Protein AF-A0AAV5CZ25-F1 (afdb_monomer_lite)

InterPro domains:
  IPR029752 D-isomer specific 2-hydroxyacid dehydrogenase, NAD-binding domain conserved site 1 [PS00065] (8-35)
  IPR036291 NAD(P)-binding domain superfamily [SSF51735] (3-63)
  IPR047109 Cinnamyl alcohol dehydrogenase-like [PTHR42683] (1-64)

Foldseek 3Di:
DDDPDAAAEAEDDDPVSLVSLQVCVVNVHQYEYEYCDPVCVCCNCPVSNHPYYHHDDDDPDDPPPPDDDDDDDDDDDDD

pLDDT: mean 72.25, std 21.69, range [33.66, 92.69]

Secondary structure (DSSP, 8-state):
---TT-EEEEES-SHHHHHHHHHHHHTT-EEEEEES-GGGHHIIIIIT--SEEEE--STT----TT-------------

Organism: NCBI:txid191504

Radius of gyration: 13.4 Å; chains: 1; bounding box: 31×29×38 Å

Structure (mmCIF, N/CA/C/O backbone):
data_AF-A0AAV5CZ25-F1
#
_entry.id   AF-A0AAV5CZ25-F1
#
loop_
_atom_site.group_PDB
_atom_site.id
_atom_site.type_symbol
_atom_site.label_atom_id
_atom_site.label_alt_id
_atom_site.label_comp_id
_atom_site.label_asym_id
_atom_site.label_entity_id
_atom_site.label_seq_id
_atom_site.pdbx_PDB_ins_code
_atom_site.Cartn_x
_atom_site.Cartn_y
_atom_site.Cartn_z
_atom_site.occupancy
_atom_site.B_iso_or_equiv
_atom_site.auth_seq_id
_atom_site.auth_comp_id
_atom_site.auth_asym_id
_atom_site.auth_atom_id
_atom_site.pdbx_PDB_model_num
ATOM 1 N N . MET A 1 1 ? -20.090 1.130 9.746 1.00 46.38 1 MET A N 1
ATOM 2 C CA . MET A 1 1 ? -19.539 0.047 8.902 1.00 46.38 1 MET A CA 1
ATOM 3 C C . MET A 1 1 ? -18.015 0.003 9.037 1.00 46.38 1 MET A C 1
ATOM 5 O O . MET A 1 1 ? -17.320 0.308 8.085 1.00 46.38 1 MET A O 1
ATOM 9 N N . ASN A 1 2 ? -17.482 -0.351 10.211 1.00 42.09 2 ASN A N 1
ATOM 10 C CA . ASN A 1 2 ? -16.039 -0.529 10.398 1.00 42.09 2 ASN A CA 1
ATOM 11 C C . ASN A 1 2 ? -15.842 -1.927 10.987 1.00 42.09 2 ASN A C 1
ATOM 13 O O . ASN A 1 2 ? -16.111 -2.132 12.167 1.00 42.09 2 ASN A O 1
ATOM 17 N N . GLN A 1 3 ? -15.503 -2.911 10.150 1.00 48.03 3 GLN A N 1
ATOM 18 C CA . GLN A 1 3 ? -15.094 -4.226 10.644 1.00 48.03 3 GLN A CA 1
ATOM 19 C C . GLN A 1 3 ? -13.578 -4.175 10.852 1.00 48.03 3 GLN A C 1
ATOM 21 O O . GLN A 1 3 ? -12.849 -4.112 9.859 1.00 48.03 3 GLN A O 1
ATOM 26 N N . PRO A 1 4 ? -13.090 -4.150 12.104 1.00 52.31 4 PRO A N 1
ATOM 27 C CA . PRO A 1 4 ? -11.660 -4.166 12.365 1.00 52.31 4 PRO A CA 1
ATOM 28 C C . PRO A 1 4 ? -11.053 -5.453 11.791 1.00 52.31 4 PRO A C 1
ATOM 30 O O . PRO A 1 4 ? -11.570 -6.543 12.024 1.00 52.31 4 PRO A O 1
ATOM 33 N N . GLY A 1 5 ? -9.975 -5.316 11.013 1.00 64.62 5 GLY A N 1
ATOM 34 C CA . GLY A 1 5 ? -9.189 -6.453 10.522 1.00 64.62 5 GLY A CA 1
ATOM 35 C C . GLY A 1 5 ? -9.286 -6.777 9.029 1.00 64.62 5 GLY A C 1
ATOM 36 O O . GLY A 1 5 ? -8.697 -7.768 8.610 1.00 64.62 5 GLY A O 1
ATOM 37 N N . LYS A 1 6 ? -9.968 -5.974 8.199 1.00 75.62 6 LYS A N 1
ATOM 38 C CA . LYS A 1 6 ? -9.938 -6.186 6.741 1.00 75.62 6 LYS A CA 1
ATOM 39 C C . LYS A 1 6 ? -8.680 -5.585 6.108 1.00 75.62 6 LYS A C 1
ATOM 41 O O . LYS A 1 6 ? -8.348 -4.416 6.320 1.00 75.62 6 LYS A O 1
ATOM 46 N N . SER A 1 7 ? -7.985 -6.400 5.326 1.00 85.44 7 SER A N 1
ATOM 47 C CA . SER A 1 7 ? -6.800 -6.026 4.560 1.00 85.4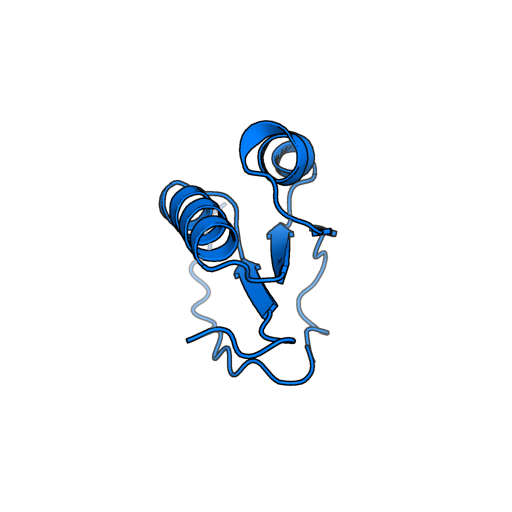4 7 SER A CA 1
ATOM 48 C C . SER A 1 7 ? -7.098 -6.019 3.061 1.00 85.44 7 SER A C 1
ATOM 50 O O . SER A 1 7 ? -7.994 -6.714 2.583 1.00 85.44 7 SER A O 1
ATOM 52 N N . LEU A 1 8 ? -6.347 -5.206 2.322 1.00 85.62 8 LEU A N 1
ATOM 53 C CA . LEU A 1 8 ? -6.388 -5.122 0.867 1.00 85.62 8 LEU A CA 1
ATOM 54 C C . LEU A 1 8 ? -4.987 -5.392 0.317 1.00 85.62 8 LEU A C 1
ATOM 56 O O . LEU A 1 8 ? -4.045 -4.663 0.625 1.00 85.62 8 LEU A O 1
ATOM 60 N N . GLY A 1 9 ? -4.859 -6.430 -0.506 1.00 88.50 9 GLY A N 1
ATOM 61 C CA . GLY A 1 9 ? -3.661 -6.681 -1.304 1.00 88.50 9 GLY A CA 1
ATOM 62 C C . GLY A 1 9 ? -3.781 -6.021 -2.674 1.00 88.50 9 GLY A C 1
ATOM 63 O O . GLY A 1 9 ? -4.796 -6.189 -3.345 1.00 88.50 9 GLY A O 1
ATOM 64 N N . VAL A 1 10 ? -2.758 -5.281 -3.096 1.00 87.31 10 VAL A N 1
ATOM 65 C CA . VAL A 1 10 ? -2.692 -4.635 -4.414 1.00 87.31 10 VAL A CA 1
ATOM 66 C C . VAL A 1 10 ? -1.463 -5.153 -5.145 1.00 87.31 10 VAL A C 1
ATOM 68 O O . VAL A 1 10 ? -0.345 -4.902 -4.709 1.00 87.31 10 VAL A O 1
ATOM 71 N N . VAL A 1 11 ? -1.652 -5.871 -6.250 1.00 89.12 11 VAL A N 1
ATOM 72 C CA . VAL A 1 11 ? -0.546 -6.356 -7.087 1.00 89.12 11 VAL A CA 1
ATOM 73 C C . VAL A 1 11 ? -0.309 -5.365 -8.224 1.00 89.12 11 VAL A C 1
ATOM 75 O O . VAL A 1 11 ? -1.202 -5.101 -9.025 1.00 89.12 11 VAL A O 1
ATOM 78 N N . GLY A 1 12 ? 0.903 -4.820 -8.289 1.00 82.69 12 GLY A N 1
ATOM 79 C C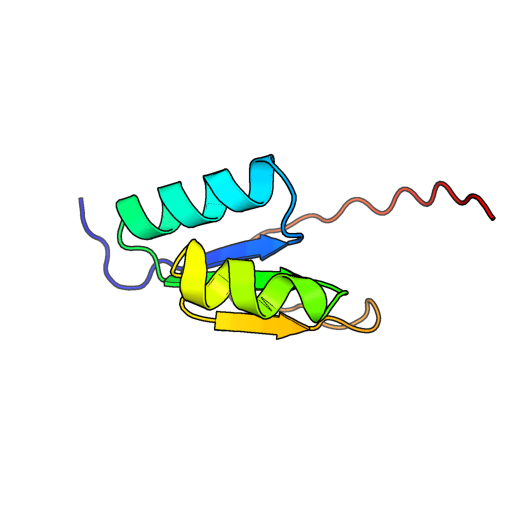A . GLY A 1 12 ? 1.315 -3.812 -9.259 1.00 82.69 12 GLY A CA 1
ATOM 80 C C . GLY A 1 12 ? 0.873 -2.391 -8.892 1.00 82.69 12 GLY A C 1
ATOM 81 O O . GLY A 1 12 ? -0.250 -2.141 -8.458 1.00 82.69 12 GLY A O 1
ATOM 82 N N . L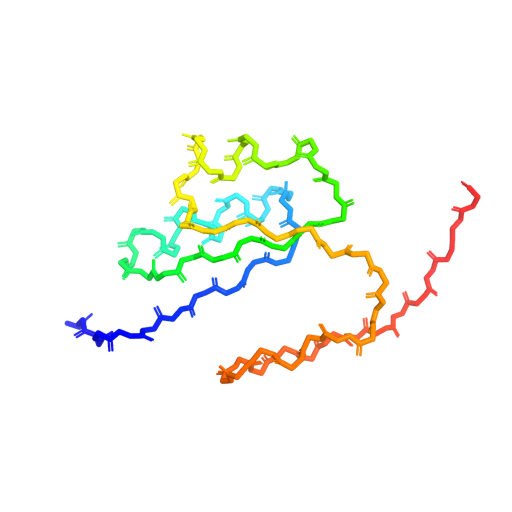EU A 1 13 ? 1.765 -1.421 -9.118 1.00 86.50 13 LEU A N 1
ATOM 83 C CA . LEU A 1 13 ? 1.526 -0.005 -8.822 1.00 86.50 13 LEU A CA 1
ATOM 84 C C . LEU A 1 13 ? 1.392 0.844 -10.098 1.00 86.50 13 LEU A C 1
ATOM 86 O O . LEU A 1 13 ? 2.143 1.790 -10.328 1.00 86.50 13 LEU A O 1
ATOM 90 N N . GLY A 1 14 ? 0.435 0.474 -10.954 1.00 83.06 14 GLY A N 1
ATOM 91 C CA . GLY A 1 14 ? 0.013 1.259 -12.126 1.00 83.06 14 GLY A CA 1
ATOM 92 C C . GLY A 1 14 ? -1.119 2.244 -11.800 1.00 83.06 14 GLY A C 1
ATOM 93 O O . GLY A 1 14 ? -1.441 2.456 -10.631 1.00 83.06 14 GLY A O 1
ATOM 94 N N . GLY A 1 15 ? -1.777 2.812 -12.819 1.00 87.00 15 GLY A N 1
ATOM 95 C CA . GLY A 1 15 ? -2.870 3.784 -12.629 1.00 87.00 15 GLY A CA 1
ATOM 96 C C . GLY A 1 15 ? -4.029 3.257 -11.767 1.00 87.00 15 GLY A C 1
ATOM 97 O O . GLY A 1 15 ? -4.486 3.943 -10.855 1.00 87.00 15 GLY A O 1
ATOM 98 N N . LEU A 1 16 ? -4.445 2.004 -11.980 1.00 87.62 16 LEU A N 1
ATOM 99 C CA . LEU A 1 16 ? -5.473 1.351 -11.158 1.00 87.62 16 LEU A CA 1
ATOM 100 C C . LEU A 1 16 ? -4.966 0.996 -9.756 1.00 87.62 16 LEU A C 1
ATOM 102 O O . LEU A 1 16 ? -5.696 1.165 -8.782 1.00 87.62 16 LEU A O 1
ATOM 106 N N . GLY A 1 17 ? -3.706 0.568 -9.637 1.00 88.00 17 GLY A N 1
ATOM 107 C CA . GLY A 1 17 ? -3.081 0.262 -8.348 1.00 88.00 17 GLY A CA 1
ATOM 108 C C . GLY A 1 17 ? -3.038 1.483 -7.426 1.00 88.00 17 GLY A C 1
ATOM 109 O O . GLY A 1 17 ? -3.386 1.382 -6.25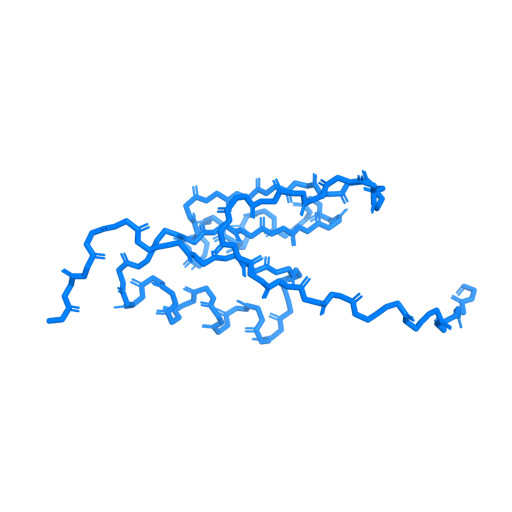3 1.00 88.00 17 GLY A O 1
ATOM 110 N N . HIS A 1 18 ? -2.735 2.667 -7.970 1.00 90.12 18 HIS A N 1
ATOM 111 C CA . HIS A 1 18 ? -2.790 3.925 -7.217 1.00 90.12 18 HIS A CA 1
ATOM 112 C C . HIS A 1 18 ? -4.192 4.198 -6.660 1.00 90.12 18 HIS A C 1
ATOM 114 O O . HIS A 1 18 ? -4.333 4.626 -5.514 1.00 90.12 18 HIS A O 1
ATOM 120 N N . MET A 1 19 ? -5.233 3.951 -7.460 1.00 92.31 19 MET A N 1
ATOM 121 C CA . MET A 1 19 ? -6.616 4.139 -7.019 1.00 92.31 19 MET A CA 1
ATOM 122 C C . MET A 1 19 ? -7.010 3.106 -5.965 1.00 92.31 19 MET A C 1
ATOM 124 O O . MET A 1 19 ? -7.608 3.471 -4.957 1.00 92.31 19 MET A O 1
ATOM 128 N N . ALA A 1 20 ? -6.613 1.845 -6.143 1.00 90.19 20 ALA A N 1
ATOM 129 C CA . ALA A 1 20 ? -6.864 0.785 -5.174 1.00 90.19 20 ALA A CA 1
ATOM 130 C C . ALA A 1 20 ? -6.254 1.109 -3.801 1.00 90.19 20 ALA A C 1
ATOM 132 O O . ALA A 1 20 ? -6.931 0.950 -2.786 1.00 90.19 20 ALA A O 1
ATOM 133 N N . VAL A 1 21 ? -5.024 1.638 -3.760 1.00 90.75 21 VAL A N 1
ATOM 134 C CA . VAL A 1 21 ? -4.396 2.064 -2.499 1.00 90.75 21 VAL A CA 1
ATOM 135 C C . VAL A 1 21 ? -5.175 3.215 -1.867 1.00 90.75 21 VAL A C 1
ATOM 137 O O . VAL A 1 21 ? -5.571 3.113 -0.708 1.00 90.75 21 VAL A O 1
ATOM 140 N N . LYS A 1 22 ? -5.480 4.272 -2.629 1.00 90.81 22 LYS A N 1
ATOM 141 C CA . LYS A 1 22 ? -6.225 5.433 -2.114 1.00 90.81 22 LYS A CA 1
ATOM 142 C C . LYS A 1 22 ? -7.596 5.046 -1.564 1.00 90.81 22 LYS A C 1
ATOM 144 O O . LYS A 1 22 ? -7.953 5.477 -0.470 1.00 90.81 22 LYS A O 1
ATOM 149 N N . PHE A 1 23 ? -8.343 4.207 -2.280 1.00 89.50 23 PHE A N 1
ATOM 150 C CA . PHE A 1 23 ? -9.635 3.718 -1.809 1.00 89.50 23 PHE A CA 1
ATOM 151 C C . PHE A 1 23 ? -9.487 2.814 -0.589 1.00 89.50 23 PHE A C 1
ATOM 153 O O . PHE A 1 23 ? -10.202 3.006 0.388 1.00 89.50 23 PHE A O 1
ATOM 160 N N . GLY A 1 24 ? -8.528 1.885 -0.590 1.00 89.00 24 GLY A N 1
ATOM 161 C CA . GLY A 1 24 ? -8.262 1.027 0.563 1.00 89.00 24 GLY A CA 1
ATOM 162 C C . GLY A 1 24 ? -7.967 1.829 1.830 1.00 89.00 24 GLY A C 1
ATOM 163 O O . GLY A 1 24 ? -8.557 1.563 2.875 1.00 89.00 24 GLY A O 1
ATOM 164 N N . LYS A 1 25 ? -7.132 2.870 1.726 1.00 89.19 25 LYS A N 1
ATOM 165 C CA . LYS A 1 25 ? -6.841 3.774 2.846 1.00 89.19 25 LYS A CA 1
ATOM 166 C C . LYS A 1 25 ? -8.049 4.615 3.251 1.00 89.19 25 LYS A C 1
ATOM 168 O O . LYS A 1 25 ? -8.318 4.721 4.444 1.00 89.19 25 LYS A O 1
ATOM 173 N N . ALA A 1 26 ? -8.816 5.144 2.296 1.00 89.06 26 ALA A N 1
ATOM 174 C CA . ALA A 1 26 ? -10.056 5.871 2.583 1.00 89.06 26 ALA A CA 1
ATOM 175 C C . ALA A 1 26 ? -11.107 4.995 3.293 1.00 89.06 26 ALA A C 1
ATOM 177 O O . ALA A 1 26 ? -11.859 5.487 4.129 1.00 89.06 26 ALA A O 1
ATOM 178 N N . PHE A 1 27 ? -11.123 3.689 3.014 1.00 85.56 27 PHE A N 1
ATOM 179 C CA . PHE A 1 27 ? -11.965 2.708 3.701 1.00 85.56 27 PHE A CA 1
ATOM 180 C C . PHE A 1 27 ? -11.385 2.209 5.034 1.00 85.56 27 PHE A C 1
ATOM 182 O O . PHE A 1 27 ? -11.977 1.333 5.662 1.00 85.56 27 PHE A O 1
ATOM 189 N N . GLY A 1 28 ? -10.241 2.739 5.480 1.00 85.38 28 GLY A N 1
ATOM 190 C CA . GLY A 1 28 ? -9.597 2.330 6.730 1.00 85.38 28 GLY A CA 1
ATOM 191 C C . GLY A 1 28 ? -9.020 0.912 6.696 1.00 85.38 28 GLY A C 1
ATOM 192 O O . GLY A 1 28 ? -8.818 0.307 7.748 1.00 85.38 28 GLY A O 1
ATOM 193 N N . LEU A 1 29 ? -8.770 0.363 5.504 1.00 88.06 29 LEU A N 1
ATOM 194 C CA . LEU A 1 29 ? -8.183 -0.962 5.340 1.00 88.06 29 LEU A CA 1
ATOM 195 C C . LEU A 1 29 ? -6.668 -0.919 5.545 1.00 88.06 29 LEU A C 1
ATOM 197 O O . LEU A 1 29 ? -5.999 0.091 5.296 1.00 88.06 29 LEU A O 1
ATOM 201 N N . LYS A 1 30 ? -6.121 -2.072 5.936 1.00 88.75 30 LYS A N 1
ATOM 202 C CA . LYS A 1 30 ? -4.678 -2.310 5.908 1.00 88.75 30 LYS A CA 1
ATOM 203 C C . LYS A 1 30 ? -4.261 -2.686 4.489 1.00 88.75 30 LYS A C 1
ATOM 205 O O . LYS A 1 30 ? -4.589 -3.776 4.023 1.00 88.75 30 LYS A O 1
ATOM 210 N N . VAL A 1 31 ? -3.560 -1.797 3.799 1.00 90.00 31 VAL A N 1
ATOM 211 C CA . VAL A 1 31 ? -3.190 -1.953 2.391 1.00 90.00 31 VAL A CA 1
ATOM 212 C C . VAL A 1 31 ? -1.755 -2.456 2.275 1.00 90.00 31 VAL A C 1
ATOM 214 O O . VAL A 1 31 ? -0.831 -1.853 2.816 1.00 90.00 31 VAL A O 1
ATOM 217 N N . THR A 1 32 ? -1.563 -3.557 1.551 1.00 91.00 32 THR A N 1
ATOM 218 C CA . THR A 1 32 ? -0.242 -4.096 1.200 1.00 91.00 32 THR A CA 1
ATOM 219 C C . THR A 1 32 ? -0.078 -4.094 -0.312 1.00 91.00 32 THR A C 1
ATOM 221 O O . THR A 1 32 ? -0.903 -4.666 -1.023 1.00 91.00 32 THR A O 1
ATOM 224 N N . VAL A 1 33 ? 0.980 -3.452 -0.801 1.00 89.38 33 VAL A N 1
ATOM 225 C CA . VAL A 1 33 ? 1.322 -3.420 -2.226 1.00 89.38 33 VAL A CA 1
ATOM 226 C C . VAL A 1 33 ? 2.376 -4.483 -2.522 1.00 89.38 33 VAL A C 1
ATOM 228 O O . VAL A 1 33 ? 3.387 -4.572 -1.833 1.00 89.38 33 VAL A O 1
ATOM 231 N N . PHE A 1 34 ? 2.153 -5.259 -3.573 1.00 88.31 34 PHE A N 1
ATOM 232 C CA . PHE A 1 34 ? 3.065 -6.266 -4.093 1.00 88.31 34 PHE A CA 1
ATOM 233 C C . PHE A 1 34 ? 3.583 -5.796 -5.453 1.00 88.31 34 PHE A C 1
ATOM 235 O O . PHE A 1 34 ? 2.793 -5.479 -6.341 1.00 88.31 34 PHE A O 1
ATOM 242 N N . SER A 1 35 ? 4.897 -5.719 -5.632 1.00 85.12 35 SER A N 1
ATOM 243 C CA . SER A 1 35 ? 5.523 -5.261 -6.879 1.00 85.12 35 SER A CA 1
ATOM 244 C C . SER A 1 35 ? 6.742 -6.116 -7.196 1.00 85.12 35 SER A C 1
ATOM 246 O O . SER A 1 35 ? 7.402 -6.601 -6.291 1.00 85.12 35 SER A O 1
ATOM 248 N N . THR A 1 36 ? 7.092 -6.277 -8.466 1.00 84.56 36 THR A N 1
ATOM 249 C CA . THR A 1 36 ? 8.377 -6.880 -8.872 1.00 84.56 36 THR A CA 1
ATOM 250 C C . THR A 1 36 ? 9.503 -5.841 -8.937 1.00 84.56 36 THR A C 1
ATOM 252 O O . THR A 1 36 ? 10.669 -6.181 -9.098 1.00 84.56 36 THR A O 1
ATOM 255 N N . SER A 1 37 ? 9.156 -4.553 -8.841 1.00 81.00 37 SER A N 1
ATOM 256 C CA . SER A 1 37 ? 10.071 -3.419 -8.993 1.00 81.00 37 SER A CA 1
ATOM 257 C C . SER A 1 37 ? 10.149 -2.589 -7.714 1.00 81.00 37 SER A C 1
ATOM 259 O O . SER A 1 37 ? 9.140 -2.023 -7.284 1.00 81.00 37 SER A O 1
ATOM 261 N N . GLU A 1 38 ? 11.356 -2.465 -7.157 1.00 85.44 38 GLU A N 1
ATOM 262 C CA . GLU A 1 38 ? 11.670 -1.663 -5.958 1.00 85.44 38 GLU A CA 1
ATOM 263 C C . GLU A 1 38 ? 11.419 -0.166 -6.166 1.00 85.44 38 GLU A C 1
ATOM 265 O O . GLU A 1 38 ? 11.014 0.530 -5.238 1.00 85.44 38 GLU A O 1
ATOM 270 N N . SER A 1 39 ? 11.518 0.312 -7.409 1.00 87.12 39 SER A N 1
ATOM 271 C CA . SER A 1 39 ? 11.228 1.702 -7.788 1.00 87.12 39 SER A CA 1
ATOM 272 C C . SER A 1 39 ? 9.807 2.168 -7.452 1.00 87.12 39 SER A C 1
ATOM 274 O O . SER A 1 39 ? 9.539 3.362 -7.472 1.00 87.12 39 SER A O 1
ATOM 276 N N . LYS A 1 40 ? 8.884 1.247 -7.146 1.00 85.75 40 LYS A N 1
ATOM 277 C CA . LYS A 1 40 ? 7.499 1.556 -6.764 1.00 85.75 40 LYS A CA 1
ATOM 278 C C . LYS A 1 40 ? 7.276 1.654 -5.255 1.00 85.75 40 LYS A C 1
ATOM 280 O O . LYS A 1 40 ? 6.169 1.992 -4.841 1.00 85.75 40 LYS A O 1
ATOM 285 N N . ARG A 1 41 ? 8.290 1.372 -4.427 1.00 88.06 41 ARG A N 1
ATOM 286 C CA . ARG A 1 41 ? 8.151 1.394 -2.963 1.00 88.06 41 ARG A CA 1
ATOM 287 C C . ARG A 1 41 ? 7.849 2.791 -2.441 1.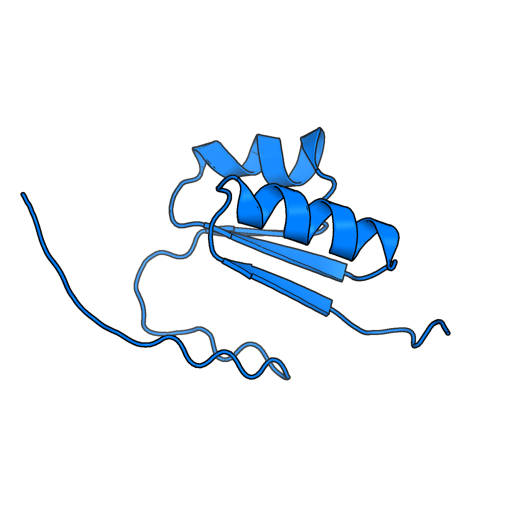00 88.06 41 ARG A C 1
ATOM 289 O O . ARG A 1 41 ? 6.941 2.946 -1.630 1.00 88.06 41 ARG A O 1
ATOM 296 N N . GLU A 1 42 ? 8.615 3.780 -2.889 1.00 91.44 42 GLU A N 1
ATOM 297 C CA . GLU A 1 42 ? 8.480 5.160 -2.422 1.00 91.44 42 GLU A CA 1
ATOM 298 C C . GLU A 1 42 ? 7.084 5.707 -2.732 1.00 91.44 42 GLU A C 1
ATOM 300 O O . GLU A 1 42 ? 6.398 6.185 -1.829 1.00 91.44 42 GLU A O 1
ATOM 305 N N . ASP A 1 43 ? 6.611 5.516 -3.964 1.00 90.88 43 ASP A N 1
ATOM 306 C CA . ASP A 1 43 ? 5.257 5.898 -4.365 1.00 90.88 43 ASP A CA 1
ATOM 307 C C . ASP A 1 43 ? 4.191 5.197 -3.505 1.00 90.88 43 ASP A C 1
ATOM 309 O O . ASP A 1 43 ? 3.252 5.829 -3.020 1.00 90.88 43 ASP A O 1
ATOM 313 N N . ALA A 1 44 ? 4.332 3.889 -3.269 1.00 90.50 44 ALA A N 1
ATOM 314 C CA . ALA A 1 44 ? 3.366 3.128 -2.481 1.00 90.50 44 ALA A CA 1
ATOM 315 C C . ALA A 1 44 ? 3.291 3.590 -1.021 1.00 90.50 44 ALA A C 1
ATOM 317 O O . ALA A 1 44 ? 2.194 3.814 -0.510 1.00 90.50 44 ALA A O 1
ATOM 318 N N . ILE A 1 45 ? 4.436 3.708 -0.347 1.00 92.69 45 ILE A N 1
ATOM 319 C CA . ILE A 1 45 ? 4.496 3.991 1.091 1.00 92.69 45 ILE A CA 1
ATOM 320 C C . ILE A 1 45 ? 4.334 5.489 1.358 1.00 92.69 45 ILE A C 1
ATOM 322 O O . ILE A 1 45 ? 3.468 5.879 2.136 1.00 92.69 45 ILE A O 1
ATOM 326 N N . ASN A 1 46 ? 5.124 6.333 0.690 1.00 91.75 46 ASN A N 1
ATOM 327 C CA . ASN A 1 46 ? 5.220 7.755 1.023 1.00 91.75 46 ASN A CA 1
ATOM 328 C C . ASN A 1 46 ? 4.162 8.601 0.309 1.00 91.75 46 ASN A C 1
ATOM 330 O O . ASN A 1 46 ? 3.607 9.511 0.921 1.00 91.75 46 ASN A O 1
ATOM 334 N N . LEU A 1 47 ? 3.858 8.318 -0.964 1.00 91.81 47 LEU A N 1
ATOM 335 C CA . LEU A 1 47 ? 2.884 9.123 -1.717 1.00 91.81 47 LEU A CA 1
ATOM 336 C C . LEU A 1 47 ? 1.443 8.645 -1.524 1.00 91.81 47 LEU A C 1
ATOM 338 O O . LEU A 1 47 ? 0.522 9.460 -1.462 1.00 91.81 47 LEU A O 1
ATOM 342 N N . LEU A 1 48 ? 1.226 7.330 -1.467 1.00 90.88 48 LEU A N 1
ATOM 343 C CA . LEU A 1 48 ? -0.116 6.743 -1.409 1.00 90.88 48 LEU A CA 1
ATOM 344 C C . LEU A 1 48 ? -0.525 6.267 -0.012 1.00 90.88 48 LEU A C 1
ATOM 346 O O . LEU A 1 48 ? -1.715 6.051 0.221 1.00 90.88 48 LEU A O 1
ATOM 350 N N . GLY A 1 49 ? 0.428 6.119 0.910 1.00 91.69 49 GLY A N 1
ATOM 351 C CA . GLY A 1 49 ? 0.155 5.729 2.291 1.00 91.69 49 GLY A CA 1
ATOM 352 C C . GLY A 1 49 ? -0.206 4.254 2.463 1.00 91.69 49 GLY A C 1
ATOM 353 O O . GLY A 1 49 ? -0.983 3.920 3.359 1.00 91.69 49 GLY A O 1
ATOM 354 N N . ALA A 1 50 ? 0.300 3.365 1.602 1.00 91.00 50 ALA A N 1
ATOM 355 C CA . ALA A 1 50 ? 0.208 1.929 1.842 1.00 91.00 50 ALA A CA 1
ATOM 356 C C . ALA A 1 50 ? 0.931 1.563 3.148 1.00 91.00 50 ALA A C 1
ATOM 358 O O . ALA A 1 50 ? 1.974 2.125 3.473 1.00 91.00 50 ALA A O 1
ATOM 359 N N . ASP A 1 51 ? 0.387 0.600 3.892 1.00 91.00 51 ASP A N 1
ATOM 360 C CA . ASP A 1 51 ? 0.964 0.187 5.174 1.00 91.00 51 ASP A CA 1
ATOM 361 C C . ASP A 1 51 ? 2.191 -0.706 4.975 1.00 91.00 51 ASP A C 1
ATOM 363 O O . ASP A 1 51 ? 3.123 -0.676 5.771 1.00 91.00 51 ASP A O 1
ATOM 367 N N . ASN A 1 52 ? 2.185 -1.513 3.911 1.00 89.25 52 ASN A N 1
ATOM 368 C CA . ASN A 1 52 ? 3.274 -2.421 3.581 1.00 89.25 52 ASN A CA 1
ATOM 369 C C . ASN A 1 52 ? 3.559 -2.414 2.080 1.00 89.25 52 ASN A C 1
ATOM 371 O O . ASN A 1 52 ? 2.655 -2.262 1.254 1.00 89.25 52 ASN A O 1
ATOM 375 N N . PHE A 1 53 ? 4.814 -2.692 1.738 1.00 87.62 53 PHE A N 1
ATOM 376 C CA . PHE A 1 53 ? 5.243 -2.929 0.370 1.00 87.62 53 PHE A CA 1
ATOM 377 C C . PHE A 1 53 ? 6.184 -4.131 0.324 1.00 87.62 53 PHE A C 1
ATOM 379 O O . PHE A 1 53 ? 7.206 -4.166 1.018 1.00 87.62 53 PHE A O 1
ATOM 386 N N . VAL A 1 54 ? 5.825 -5.107 -0.500 1.00 86.88 54 VAL A N 1
ATOM 387 C CA . VAL A 1 54 ? 6.521 -6.380 -0.651 1.00 86.88 54 VAL A CA 1
ATOM 388 C C . VAL A 1 54 ? 7.032 -6.484 -2.077 1.00 86.88 54 VAL A C 1
ATOM 390 O O . VAL A 1 54 ? 6.266 -6.320 -3.031 1.00 86.88 54 VAL A O 1
ATOM 393 N N . ILE A 1 55 ? 8.323 -6.786 -2.214 1.00 86.06 55 ILE A N 1
ATOM 394 C CA . ILE A 1 55 ? 8.864 -7.184 -3.503 1.00 86.06 55 ILE A CA 1
ATOM 395 C C . ILE A 1 55 ? 8.633 -8.667 -3.722 1.00 86.06 55 ILE A C 1
ATOM 397 O O . ILE A 1 55 ? 9.051 -9.488 -2.910 1.00 86.06 55 ILE A O 1
ATOM 401 N N . VAL A 1 56 ? 7.965 -8.990 -4.823 1.00 76.06 56 VAL A N 1
ATOM 402 C CA . VAL A 1 56 ? 7.708 -10.362 -5.244 1.00 76.06 56 VAL A CA 1
ATOM 403 C C . VAL A 1 56 ? 8.693 -10.696 -6.359 1.00 76.06 56 VAL A C 1
ATOM 405 O O . 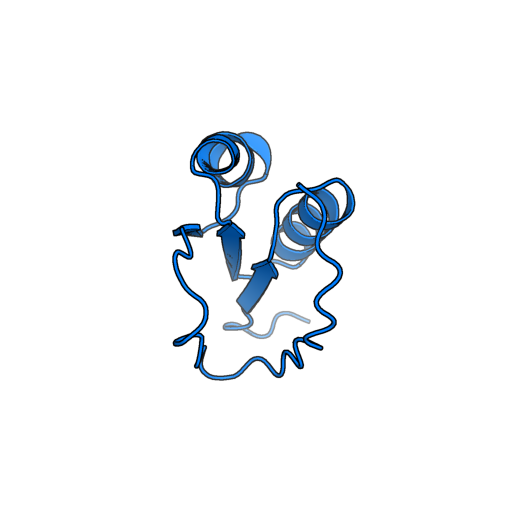VAL A 1 56 ? 8.598 -10.148 -7.456 1.00 76.06 56 VAL A O 1
ATOM 408 N N . PHE A 1 57 ? 9.649 -11.575 -6.067 1.00 63.84 57 PHE A N 1
ATOM 409 C CA . PHE A 1 57 ? 10.485 -12.234 -7.066 1.00 63.84 57 PHE A CA 1
ATOM 410 C C . PHE A 1 57 ? 10.098 -13.710 -7.093 1.00 63.84 57 PHE A C 1
ATOM 412 O O . PHE A 1 57 ? 10.204 -14.387 -6.077 1.00 63.84 57 PHE A O 1
ATOM 419 N N . ASP A 1 58 ? 9.683 -14.174 -8.267 1.00 50.28 58 ASP A N 1
ATOM 420 C CA . ASP A 1 58 ? 9.305 -15.557 -8.555 1.00 50.28 58 ASP A CA 1
ATOM 421 C C . ASP A 1 58 ? 7.984 -16.049 -7.918 1.00 50.28 58 ASP A C 1
ATOM 423 O O . ASP A 1 58 ? 7.568 -15.692 -6.818 1.00 50.28 58 ASP A O 1
ATOM 427 N N . THR A 1 59 ? 7.268 -16.844 -8.701 1.00 46.34 59 THR A N 1
ATOM 428 C CA . THR A 1 59 ? 5.798 -16.922 -8.760 1.00 46.34 59 THR A CA 1
ATOM 429 C C . THR A 1 59 ? 5.207 -18.007 -7.855 1.00 46.34 59 THR A C 1
ATOM 431 O O . THR A 1 59 ? 4.047 -18.380 -8.007 1.00 46.34 59 THR A O 1
ATOM 434 N N . GLN A 1 60 ? 5.992 -18.564 -6.929 1.00 45.12 60 GLN A N 1
ATOM 435 C CA . GLN A 1 60 ? 5.625 -19.808 -6.240 1.00 45.12 60 GLN A CA 1
ATOM 436 C C . GLN A 1 60 ? 5.056 -19.664 -4.828 1.00 45.12 60 GLN A C 1
ATOM 438 O O . GLN A 1 60 ? 4.702 -20.676 -4.229 1.00 45.12 60 GLN A O 1
ATOM 443 N N . GLN A 1 61 ? 4.901 -18.461 -4.274 1.00 45.31 61 GLN A N 1
ATOM 444 C CA . GLN A 1 61 ? 4.354 -18.361 -2.919 1.00 45.31 61 GLN A CA 1
ATOM 445 C C . GLN A 1 61 ? 3.610 -17.055 -2.669 1.00 45.31 61 GLN A C 1
ATOM 447 O O . GLN A 1 61 ? 4.155 -16.074 -2.175 1.00 45.31 61 GLN A O 1
ATOM 452 N N . MET A 1 62 ? 2.314 -17.064 -2.966 1.00 47.56 62 MET A N 1
ATOM 453 C CA . MET A 1 62 ? 1.371 -16.132 -2.352 1.00 47.56 62 MET A CA 1
ATOM 454 C C . MET A 1 62 ? 0.152 -16.902 -1.833 1.00 47.56 62 MET A C 1
ATOM 456 O O . MET A 1 62 ? -0.974 -16.653 -2.245 1.00 47.56 62 MET A O 1
ATOM 460 N N . GLU A 1 63 ? 0.360 -17.819 -0.881 1.00 45.88 63 GLU A N 1
ATOM 461 C CA . GLU A 1 63 ? -0.691 -18.133 0.098 1.00 45.88 63 GLU A CA 1
ATOM 462 C C . GLU A 1 63 ? -0.759 -16.973 1.100 1.00 45.88 63 GLU A C 1
ATOM 464 O O . GLU A 1 63 ? -0.181 -17.005 2.186 1.00 45.88 63 GLU A O 1
ATOM 469 N N . VAL A 1 64 ? -1.437 -15.892 0.711 1.00 45.53 64 VAL A N 1
ATOM 470 C CA . VAL A 1 64 ? -1.825 -14.845 1.659 1.00 45.53 64 VAL A CA 1
ATOM 471 C C . VAL A 1 64 ? -3.183 -15.239 2.225 1.00 45.53 64 VAL A C 1
ATOM 473 O O . VAL A 1 64 ? -4.209 -15.199 1.546 1.00 45.53 64 VAL A O 1
ATOM 476 N N . THR A 1 65 ? -3.161 -15.660 3.483 1.00 40.91 65 THR A N 1
ATOM 477 C CA . THR A 1 65 ? -4.305 -16.079 4.291 1.00 40.91 65 THR A CA 1
ATOM 478 C C . THR A 1 65 ? -5.498 -15.120 4.150 1.00 40.91 65 THR A C 1
ATOM 480 O O . THR A 1 65 ? -5.499 -14.005 4.668 1.00 40.91 65 THR A O 1
ATOM 483 N N . GLY A 1 66 ? -6.543 -15.571 3.446 1.00 42.31 66 GLY A N 1
ATOM 484 C CA . GLY A 1 66 ? -7.872 -14.947 3.458 1.00 42.31 66 GLY A CA 1
ATOM 485 C C . GLY A 1 66 ? -8.257 -14.050 2.274 1.00 42.31 66 GLY A C 1
ATOM 486 O O . GLY A 1 66 ? -9.335 -13.461 2.322 1.00 42.31 66 GLY A O 1
ATOM 487 N N . VAL A 1 67 ? -7.454 -13.953 1.208 1.00 41.47 67 VAL A N 1
ATOM 488 C CA . VAL A 1 67 ? -7.830 -13.224 -0.023 1.00 41.47 67 VAL A CA 1
ATOM 489 C C . VAL A 1 67 ? -7.876 -14.174 -1.222 1.00 41.47 67 VAL A C 1
ATOM 491 O O . VAL A 1 67 ? -6.847 -14.651 -1.682 1.00 41.47 67 VAL A O 1
ATOM 494 N N . ASN A 1 68 ? -9.081 -14.438 -1.741 1.00 35.28 68 ASN A N 1
ATOM 495 C CA . ASN A 1 68 ? -9.276 -15.146 -3.010 1.00 35.28 68 ASN A CA 1
ATOM 496 C C . ASN A 1 68 ? -8.781 -14.253 -4.159 1.00 35.28 68 ASN A C 1
ATOM 498 O O . ASN A 1 68 ? -9.489 -13.342 -4.588 1.00 35.28 68 ASN A O 1
ATOM 502 N N . LEU A 1 69 ? -7.569 -14.505 -4.648 1.00 42.16 69 LEU A N 1
ATOM 503 C CA . LEU A 1 69 ? -7.036 -13.909 -5.871 1.00 42.16 69 LEU A CA 1
ATOM 504 C C . LEU A 1 69 ? -6.740 -15.040 -6.857 1.00 42.16 69 LEU A C 1
ATOM 506 O O . LEU A 1 69 ? -5.699 -15.686 -6.788 1.00 42.16 69 LEU A O 1
ATOM 510 N N . ALA A 1 70 ? -7.677 -15.285 -7.772 1.00 34.84 70 ALA A N 1
ATOM 511 C CA . ALA A 1 70 ? -7.397 -16.061 -8.971 1.00 34.84 70 ALA A CA 1
ATOM 512 C C . ALA A 1 70 ? -6.519 -15.196 -9.886 1.00 34.84 70 ALA A C 1
ATOM 514 O O . ALA A 1 70 ? -7.002 -14.250 -10.509 1.00 34.84 70 ALA A O 1
ATOM 515 N N . VAL A 1 71 ? -5.219 -15.475 -9.924 1.00 40.81 71 VAL A N 1
ATOM 516 C CA . VAL A 1 71 ? -4.333 -14.959 -10.970 1.00 40.81 71 VAL A CA 1
ATOM 517 C C . VAL A 1 71 ? -4.439 -15.898 -12.167 1.00 40.81 71 VAL A C 1
ATOM 519 O O . VAL A 1 71 ? -3.964 -17.028 -12.118 1.00 40.81 71 VAL A O 1
ATOM 522 N N . ASN A 1 72 ? -5.109 -15.443 -13.229 1.00 33.66 72 ASN A N 1
ATOM 523 C CA . ASN A 1 72 ? -5.052 -16.113 -14.525 1.00 33.66 72 ASN A CA 1
ATOM 524 C C . ASN A 1 72 ? -3.650 -15.908 -15.114 1.00 33.66 72 ASN A C 1
ATOM 526 O O . ASN A 1 72 ? -3.259 -14.780 -15.417 1.00 33.66 72 ASN A O 1
ATOM 530 N N . ASP A 1 73 ? -2.905 -17.004 -15.252 1.00 41.47 73 ASP A N 1
ATOM 531 C CA . ASP A 1 73 ? -1.715 -17.085 -16.096 1.00 41.47 73 ASP A CA 1
ATOM 532 C C . ASP A 1 73 ? -2.177 -17.136 -17.554 1.00 41.47 73 ASP A C 1
ATOM 534 O O . ASP A 1 73 ? -2.668 -18.159 -18.030 1.00 41.47 73 ASP A O 1
ATOM 538 N N . GLU A 1 74 ? -2.017 -16.018 -18.254 1.00 37.00 74 GLU A N 1
ATOM 539 C CA . GLU A 1 74 ? -1.901 -16.025 -19.706 1.00 37.00 74 GLU A CA 1
ATOM 540 C C . GLU A 1 74 ? -0.571 -15.370 -20.070 1.00 37.00 74 GLU A C 1
ATOM 542 O O . GLU A 1 74 ? -0.466 -14.160 -20.284 1.00 37.00 74 GLU A O 1
ATOM 547 N N . ARG A 1 75 ? 0.488 -16.189 -20.104 1.00 42.88 75 ARG A N 1
ATOM 548 C CA . ARG A 1 75 ? 1.737 -15.866 -20.799 1.00 42.88 75 ARG A CA 1
ATOM 549 C C . ARG A 1 75 ? 1.445 -15.280 -22.183 1.00 42.88 75 ARG A C 1
ATOM 551 O O . ARG A 1 75 ? 1.103 -16.012 -23.108 1.00 42.88 75 ARG A O 1
ATOM 558 N N . ILE A 1 76 ? 1.731 -13.993 -22.358 1.00 39.53 76 ILE A N 1
ATOM 559 C CA . ILE A 1 76 ? 2.067 -13.424 -23.664 1.00 39.53 76 ILE A CA 1
ATOM 560 C C . ILE A 1 76 ? 3.442 -12.788 -23.527 1.00 39.53 76 ILE A C 1
ATOM 562 O O . ILE A 1 76 ? 3.612 -11.722 -22.941 1.00 39.53 76 ILE A O 1
ATOM 566 N N . GLY A 1 77 ? 4.448 -13.513 -24.013 1.00 39.75 77 GLY A N 1
ATOM 567 C CA . GLY A 1 77 ? 5.795 -12.985 -24.116 1.00 39.75 77 GLY A CA 1
ATOM 568 C C . GLY A 1 77 ? 5.853 -11.812 -25.086 1.00 39.75 77 GLY A C 1
ATOM 569 O O . GLY A 1 77 ? 5.069 -11.735 -26.023 1.00 39.75 77 GLY A O 1
ATOM 570 N N . HIS A 1 78 ? 6.841 -10.948 -24.898 1.00 36.03 78 HIS A N 1
ATOM 571 C CA . HIS A 1 78 ? 7.672 -10.466 -25.991 1.00 36.03 78 HIS A CA 1
ATOM 572 C C . HIS A 1 78 ? 8.999 -9.947 -25.420 1.00 36.03 78 HIS A C 1
ATOM 574 O O . HIS A 1 78 ? 9.036 -9.420 -24.313 1.00 36.03 78 HIS A O 1
ATOM 580 N N . LYS A 1 79 ? 10.048 -10.228 -26.201 1.00 35.81 79 LYS A N 1
ATOM 581 C CA . LYS A 1 79 ? 11.468 -9.859 -26.097 1.00 35.81 79 LYS A CA 1
ATOM 582 C C . LYS A 1 79 ? 11.824 -8.625 -25.273 1.00 35.81 79 LYS A C 1
ATOM 584 O O . LYS A 1 79 ? 11.173 -7.581 -25.484 1.00 35.81 79 LYS A O 1
#

Sequence (79 aa):
MNQPGKSLGVVGLGGLGHMAVKFGKAFGLKVTVFSTSESKREDAINLLGADNFVIVFDTQQMEVTGVNLAVNDERIGHK